Protein AF-A0A5C5SDH2-F1 (afdb_monomer_lite)

Organism: NCBI:txid1562651

Foldseek 3Di:
DDDDDDDDPPPDDPPPDDDCVVVDDPPPLQDFAFDPPVRLCVLCVVLVVVQADEAEDPVLQVVCVVVVHQKDADALHYIRHYNGHGPLRSQLNNQRSVCRVVVQADPVDPLSVLVSLLVSLVVCLVCCVVSVHGPNVPVVSVVSNVVSVVVNVVVVVVD

pLDDT: mean 86.77, std 20.5, range [35.59, 98.81]

Structure (mmCIF, N/CA/C/O backbone):
data_AF-A0A5C5SDH2-F1
#
_entry.id   AF-A0A5C5SDH2-F1
#
loop_
_atom_site.group_PDB
_atom_site.id
_atom_site.type_symbol
_atom_site.label_atom_id
_atom_site.label_alt_id
_atom_site.label_comp_id
_atom_site.label_asym_id
_atom_site.label_entity_id
_atom_site.label_seq_id
_atom_site.pdbx_PDB_ins_code
_atom_site.Cartn_x
_atom_site.Cartn_y
_atom_site.Cartn_z
_atom_site.occupancy
_atom_site.B_iso_or_equiv
_atom_site.auth_seq_id
_atom_site.auth_comp_id
_atom_site.auth_asym_id
_atom_site.auth_atom_id
_atom_site.pdbx_PDB_model_num
ATOM 1 N N . MET A 1 1 ? -11.609 -88.321 5.027 1.00 35.59 1 MET A N 1
ATOM 2 C CA . MET A 1 1 ? -10.248 -88.110 4.508 1.00 35.59 1 MET A CA 1
ATOM 3 C C . MET A 1 1 ? -10.329 -86.889 3.616 1.00 35.59 1 MET A C 1
ATOM 5 O O . MET A 1 1 ? -10.851 -87.025 2.520 1.00 35.59 1 MET A O 1
ATOM 9 N N . ASP A 1 2 ? -10.025 -85.661 4.013 1.00 39.56 2 ASP A N 1
ATOM 10 C CA . ASP A 1 2 ? -9.456 -85.018 5.218 1.00 39.56 2 ASP A CA 1
ATOM 11 C C . ASP A 1 2 ? -10.051 -83.593 5.209 1.00 39.56 2 ASP A C 1
ATOM 13 O O . ASP A 1 2 ? -10.238 -83.031 4.133 1.00 39.56 2 ASP A O 1
ATOM 17 N N . GLU A 1 3 ? -10.681 -83.092 6.272 1.00 39.50 3 GLU A N 1
ATOM 18 C CA . GLU A 1 3 ? -10.098 -82.343 7.407 1.00 39.50 3 GLU A CA 1
ATOM 19 C C . GLU A 1 3 ? -9.280 -81.078 7.043 1.00 39.50 3 GLU A C 1
ATOM 21 O O . GLU A 1 3 ? -8.165 -81.162 6.547 1.00 39.50 3 GLU A O 1
ATOM 26 N N . SER A 1 4 ? -9.903 -79.920 7.342 1.00 39.84 4 SER A N 1
ATOM 27 C CA . SER A 1 4 ? -9.372 -78.648 7.890 1.00 39.84 4 SER A CA 1
ATOM 28 C C . SER A 1 4 ? -8.055 -78.044 7.372 1.00 39.84 4 SER A C 1
ATOM 30 O O . SER A 1 4 ? -7.012 -78.672 7.472 1.00 39.84 4 SER A O 1
ATOM 32 N N . ASP A 1 5 ? -8.059 -76.742 7.048 1.00 41.50 5 ASP A N 1
ATOM 33 C CA . ASP A 1 5 ? -7.445 -75.725 7.930 1.00 41.50 5 ASP A CA 1
ATOM 34 C C . ASP A 1 5 ? -7.836 -74.302 7.482 1.00 41.50 5 ASP A C 1
ATOM 36 O O . ASP A 1 5 ? -7.763 -73.932 6.310 1.00 41.50 5 ASP A O 1
ATOM 40 N N . GLU A 1 6 ? -8.273 -73.517 8.454 1.00 46.72 6 GLU A N 1
ATOM 41 C CA . GLU A 1 6 ? -8.704 -72.130 8.378 1.00 46.72 6 GLU A CA 1
ATOM 42 C C . GLU A 1 6 ? -7.473 -71.258 8.660 1.00 46.72 6 GLU A C 1
ATOM 44 O O . GLU A 1 6 ? -6.895 -71.340 9.741 1.00 46.72 6 GLU A O 1
ATOM 49 N N . ARG A 1 7 ? -7.030 -70.420 7.714 1.00 38.16 7 ARG A N 1
ATOM 50 C CA . ARG A 1 7 ? -5.988 -69.413 7.992 1.00 38.16 7 ARG A CA 1
ATOM 51 C C . ARG A 1 7 ? -6.380 -68.048 7.455 1.00 38.16 7 ARG A C 1
ATOM 53 O O . ARG A 1 7 ? -6.153 -67.706 6.299 1.00 38.16 7 ARG A O 1
ATOM 60 N N . LEU A 1 8 ? -6.975 -67.293 8.372 1.00 40.78 8 LEU A N 1
ATOM 61 C CA . LEU A 1 8 ? -7.017 -65.838 8.415 1.00 40.78 8 LEU A CA 1
ATOM 62 C C . LEU A 1 8 ? -5.608 -65.273 8.173 1.00 40.78 8 LEU A C 1
ATOM 64 O O . LEU A 1 8 ? -4.733 -65.466 9.015 1.00 40.78 8 LEU A O 1
ATOM 68 N N . ASP A 1 9 ? -5.396 -64.544 7.074 1.00 40.06 9 ASP A N 1
ATOM 69 C CA . ASP A 1 9 ? -4.261 -63.622 6.976 1.00 40.06 9 ASP A CA 1
ATOM 70 C C . ASP A 1 9 ? -4.751 -62.197 7.223 1.00 40.06 9 ASP A C 1
ATOM 72 O O . ASP A 1 9 ? -5.285 -61.492 6.365 1.00 40.06 9 ASP A O 1
ATOM 76 N N . ASN A 1 10 ? -4.637 -61.848 8.496 1.00 42.12 10 ASN A N 1
ATOM 77 C CA . ASN A 1 10 ? -4.881 -60.553 9.081 1.00 42.12 10 ASN A CA 1
ATOM 78 C C . ASN A 1 10 ? -3.660 -59.666 8.796 1.00 42.12 10 ASN A C 1
ATOM 80 O O . ASN A 1 10 ? -2.799 -59.479 9.658 1.00 42.12 10 ASN A O 1
ATOM 84 N N . THR A 1 11 ? -3.558 -59.103 7.588 1.00 40.34 11 THR A N 1
ATOM 85 C CA . THR A 1 11 ? -2.572 -58.049 7.315 1.00 40.34 11 THR A CA 1
ATOM 86 C C . THR A 1 11 ? -3.087 -56.715 7.837 1.00 40.34 11 THR A C 1
ATOM 88 O O . THR A 1 11 ? -3.551 -55.864 7.081 1.00 40.34 11 THR A O 1
ATOM 91 N N . SER A 1 12 ? -3.028 -56.609 9.164 1.00 41.38 12 SER A N 1
ATOM 92 C CA . SER A 1 12 ? -2.726 -55.417 9.954 1.00 41.38 12 SER A CA 1
ATOM 93 C C . SER A 1 12 ? -2.966 -54.074 9.261 1.00 41.38 12 SER A C 1
ATOM 95 O O . SER A 1 12 ? -2.134 -53.548 8.516 1.00 41.38 12 SER A O 1
ATOM 97 N N . ASP A 1 13 ? -4.101 -53.486 9.635 1.00 38.03 13 ASP A N 1
ATOM 98 C CA . ASP A 1 13 ? -4.334 -52.051 9.689 1.00 38.03 13 ASP A CA 1
ATOM 99 C C . ASP A 1 13 ? -3.037 -51.296 10.001 1.00 38.03 13 ASP A C 1
ATOM 101 O O . ASP A 1 13 ? -2.486 -51.364 11.106 1.00 38.03 13 ASP A O 1
ATOM 105 N N . LYS A 1 14 ? -2.544 -50.535 9.020 1.00 38.88 14 LYS A N 1
ATOM 106 C CA . LYS A 1 14 ? -1.563 -49.483 9.278 1.00 38.88 14 LYS A CA 1
ATOM 107 C C . LYS A 1 14 ? -2.275 -48.394 10.068 1.00 38.88 14 LYS A C 1
ATOM 109 O O . LYS A 1 14 ? -2.819 -47.449 9.502 1.00 38.88 14 LYS A O 1
ATOM 114 N N . VAL A 1 15 ? -2.263 -48.556 11.386 1.00 39.03 15 VAL A N 1
ATOM 115 C CA . VAL A 1 15 ? -2.552 -47.510 12.359 1.00 39.03 15 VAL A CA 1
ATOM 116 C C . VAL A 1 15 ? -1.609 -46.349 12.046 1.00 39.03 15 VAL A C 1
ATOM 118 O O . VAL A 1 15 ? -0.408 -46.404 12.315 1.00 39.03 15 VAL A O 1
ATOM 121 N N . TYR A 1 16 ? -2.135 -45.309 11.400 1.00 42.53 16 TYR A N 1
ATOM 122 C CA . TYR A 1 16 ? -1.438 -44.037 11.291 1.00 42.53 16 TYR A CA 1
ATOM 123 C C . TYR A 1 16 ? -1.353 -43.465 12.702 1.00 42.53 16 TYR A C 1
ATOM 125 O O . TYR A 1 16 ? -2.336 -42.952 13.229 1.00 42.53 16 TYR A O 1
ATOM 133 N N . ASN A 1 17 ? -0.179 -43.639 13.310 1.00 48.06 17 ASN A N 1
ATOM 134 C CA . ASN A 1 17 ? 0.140 -43.185 14.654 1.00 48.06 17 ASN A CA 1
ATOM 135 C C . ASN A 1 17 ? -0.348 -41.754 14.909 1.00 48.06 17 ASN A C 1
ATOM 137 O O . ASN A 1 17 ? -0.094 -40.821 14.140 1.00 48.06 17 ASN A O 1
ATOM 141 N N . GLU A 1 18 ? -1.019 -41.629 16.046 1.00 45.69 18 GLU A N 1
ATOM 142 C CA . GLU A 1 18 ? -1.445 -40.418 16.723 1.00 45.69 18 GLU A CA 1
ATOM 143 C C . GLU A 1 18 ? -0.240 -39.526 17.062 1.00 45.69 18 GLU A C 1
ATOM 145 O O . GLU A 1 18 ? 0.222 -39.500 18.193 1.00 45.69 18 GLU A O 1
ATOM 150 N N . ASP A 1 19 ? 0.299 -38.779 16.095 1.00 48.72 19 ASP A N 1
ATOM 151 C CA . ASP A 1 19 ? 1.287 -37.736 16.414 1.00 48.72 19 ASP A CA 1
ATOM 152 C C . ASP A 1 19 ? 1.289 -36.548 15.436 1.00 48.72 19 ASP A C 1
ATOM 154 O O . ASP A 1 19 ? 2.301 -35.936 15.084 1.00 48.72 19 ASP A O 1
ATOM 158 N N . VAL A 1 20 ? 0.088 -36.129 15.031 1.00 51.25 20 VAL A N 1
ATOM 159 C CA . VAL A 1 20 ? -0.147 -34.884 14.271 1.00 51.25 20 VAL A CA 1
ATOM 160 C C . VAL A 1 20 ? 0.206 -33.602 15.047 1.00 51.25 20 VAL A C 1
ATOM 162 O O . VAL A 1 20 ? 0.090 -32.499 14.506 1.00 51.25 20 VAL A O 1
ATOM 165 N N . ASN A 1 21 ? 0.672 -33.699 16.297 1.00 48.16 21 ASN A N 1
ATOM 166 C CA . ASN A 1 21 ? 1.146 -32.547 17.066 1.00 48.16 21 ASN A CA 1
ATOM 167 C C . ASN A 1 21 ? 2.492 -31.997 16.555 1.00 48.16 21 ASN A C 1
ATOM 169 O O . ASN A 1 21 ? 2.685 -30.782 16.607 1.00 48.16 21 ASN A O 1
ATOM 173 N N . GLY A 1 22 ? 3.366 -32.830 15.974 1.00 40.22 22 GLY A N 1
ATOM 174 C CA . GLY A 1 22 ? 4.644 -32.396 15.378 1.00 40.22 22 GLY A CA 1
ATOM 175 C C . GLY A 1 22 ? 4.519 -31.715 14.005 1.00 40.22 22 GLY A C 1
ATOM 176 O O . GLY A 1 22 ? 5.423 -31.006 13.569 1.00 40.22 22 GLY A O 1
ATOM 177 N N . LEU A 1 23 ? 3.371 -31.873 13.334 1.00 52.50 23 LEU A N 1
ATOM 178 C CA . LEU A 1 23 ? 3.060 -31.262 12.030 1.00 52.50 2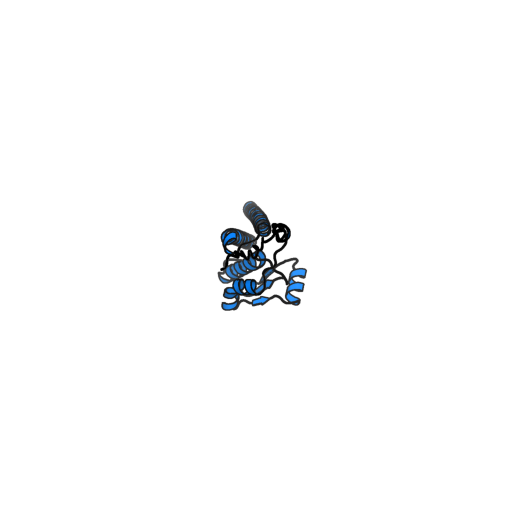3 LEU A CA 1
ATOM 179 C C . LEU A 1 23 ? 2.392 -29.883 12.156 1.00 52.50 23 LEU A C 1
ATOM 181 O O . LEU A 1 23 ? 2.138 -29.200 11.156 1.00 52.50 23 LEU A O 1
ATOM 185 N N . LYS A 1 24 ? 2.108 -29.433 13.384 1.00 50.62 24 LYS A N 1
ATOM 186 C CA . LYS A 1 24 ? 1.546 -28.106 13.633 1.00 50.62 24 LYS A CA 1
ATOM 187 C C . LYS A 1 24 ? 2.626 -27.054 13.403 1.00 50.62 24 LYS A C 1
ATOM 189 O O . LYS A 1 24 ? 3.406 -26.719 14.289 1.00 50.62 24 LYS A O 1
ATOM 194 N N . ARG A 1 25 ? 2.645 -26.470 12.201 1.00 56.62 25 ARG A N 1
ATOM 195 C CA . ARG A 1 25 ? 3.395 -25.232 11.945 1.00 56.62 25 ARG A CA 1
ATOM 196 C C . ARG A 1 25 ? 2.992 -24.195 12.990 1.00 56.62 25 ARG A C 1
ATOM 198 O O . ARG A 1 25 ? 1.821 -23.822 13.063 1.00 56.62 25 ARG A O 1
ATOM 205 N N . ASN A 1 26 ? 3.965 -23.699 13.750 1.00 47.38 26 ASN A N 1
ATOM 206 C CA . ASN A 1 26 ? 3.760 -22.579 14.657 1.00 47.38 26 ASN A CA 1
ATOM 207 C C . ASN A 1 26 ? 3.308 -21.355 13.835 1.00 47.38 26 ASN A C 1
ATOM 209 O O . ASN A 1 26 ? 4.107 -20.696 13.163 1.00 47.38 26 ASN A O 1
ATOM 213 N N . LYS A 1 27 ? 1.996 -21.091 13.823 1.00 57.53 27 LYS A N 1
ATOM 214 C CA . LYS A 1 27 ? 1.372 -19.947 13.151 1.00 57.53 27 LYS A CA 1
ATOM 215 C C . LYS A 1 27 ? 1.562 -18.718 14.031 1.00 57.53 27 LYS A C 1
ATOM 217 O O . LYS A 1 27 ? 0.572 -18.167 14.498 1.00 57.53 27 LYS A O 1
ATOM 222 N N . ASN A 1 28 ? 2.803 -18.280 14.260 1.00 65.50 28 ASN A N 1
ATOM 223 C CA . ASN A 1 28 ? 3.014 -16.981 14.894 1.00 65.50 28 ASN A CA 1
ATOM 224 C C . ASN A 1 28 ? 2.239 -15.935 14.060 1.00 65.50 28 ASN A C 1
ATOM 226 O O . ASN A 1 28 ? 2.555 -15.744 12.876 1.00 65.50 28 ASN A O 1
ATOM 230 N N . PRO A 1 29 ? 1.182 -15.318 14.620 1.00 60.06 29 PRO A N 1
ATOM 231 C CA . PRO A 1 29 ? 0.340 -14.397 13.874 1.00 60.06 29 PRO A CA 1
ATOM 232 C C . PRO A 1 29 ? 1.071 -13.090 13.562 1.00 60.06 29 PRO A C 1
ATOM 234 O O . PRO A 1 29 ? 0.627 -12.388 12.669 1.00 60.06 29 PRO A O 1
ATOM 237 N N . ASN A 1 30 ? 2.183 -12.808 14.253 1.00 62.16 30 ASN A N 1
ATOM 238 C CA . ASN A 1 30 ? 2.986 -11.591 14.127 1.00 62.16 30 ASN A CA 1
ATOM 239 C C . ASN A 1 30 ? 4.204 -11.751 13.206 1.00 62.16 30 ASN A C 1
ATOM 241 O O . ASN A 1 30 ? 4.948 -10.797 13.001 1.00 62.16 30 ASN A O 1
ATOM 245 N N . LYS A 1 31 ? 4.459 -12.951 12.671 1.00 72.62 31 LYS A N 1
ATOM 246 C CA . LYS A 1 31 ? 5.582 -13.163 11.751 1.00 72.62 31 LYS A CA 1
ATOM 247 C C . LYS A 1 31 ? 5.262 -12.508 10.403 1.00 72.62 31 LYS A C 1
ATOM 249 O O . LYS A 1 31 ? 4.263 -12.898 9.803 1.00 72.62 31 LYS A O 1
ATOM 254 N N . ARG A 1 32 ? 6.129 -11.605 9.914 1.00 77.62 32 ARG A N 1
ATOM 255 C CA . ARG A 1 32 ? 6.077 -11.045 8.543 1.00 77.62 32 ARG A CA 1
ATOM 256 C C . ARG A 1 32 ? 5.961 -12.195 7.534 1.00 77.62 32 ARG A C 1
ATOM 258 O O . ARG A 1 32 ? 6.707 -13.177 7.636 1.00 77.62 32 ARG A O 1
ATOM 265 N N . ARG A 1 33 ? 5.009 -12.114 6.597 1.00 87.38 33 ARG A N 1
ATOM 266 C CA . ARG A 1 33 ? 4.721 -13.186 5.626 1.00 87.38 33 ARG A CA 1
ATOM 267 C C . ARG A 1 33 ? 4.944 -12.698 4.199 1.00 87.38 33 ARG A C 1
ATOM 269 O O . ARG A 1 33 ? 3.989 -12.254 3.569 1.00 87.38 33 ARG A O 1
ATOM 276 N N . PRO A 1 34 ? 6.179 -12.805 3.682 1.00 94.38 34 PRO A N 1
ATOM 277 C CA . PRO A 1 34 ? 6.464 -12.422 2.311 1.00 94.38 34 PRO A CA 1
ATOM 278 C C . PRO A 1 34 ? 5.545 -13.128 1.320 1.00 94.38 34 PRO A C 1
ATOM 280 O O . PRO A 1 34 ? 5.288 -14.334 1.438 1.00 94.38 34 PRO A O 1
ATOM 283 N N . VAL A 1 35 ? 5.076 -12.378 0.333 1.00 95.50 35 VAL A N 1
ATOM 284 C CA . VAL A 1 35 ? 4.264 -12.904 -0.756 1.00 95.50 35 VAL A CA 1
ATOM 285 C C . VAL A 1 35 ? 5.169 -13.674 -1.728 1.00 95.50 35 VAL A C 1
ATOM 287 O O . VAL A 1 35 ? 6.171 -13.136 -2.193 1.00 95.50 35 VAL A O 1
ATOM 290 N N . PRO A 1 36 ? 4.852 -14.939 -2.069 1.00 95.81 36 PRO A N 1
ATOM 291 C CA . PRO A 1 36 ? 5.592 -15.666 -3.098 1.00 95.81 36 PRO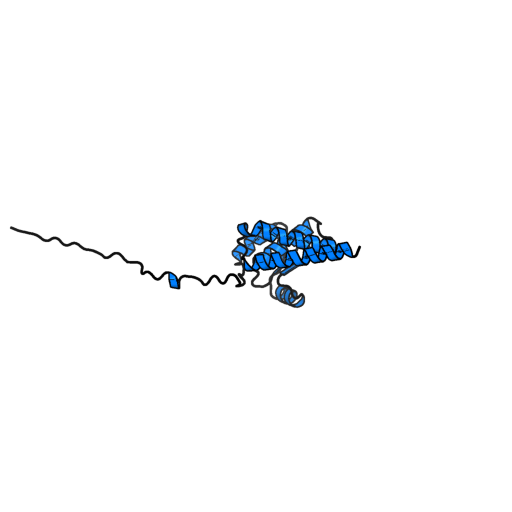 A CA 1
ATOM 292 C C . PRO A 1 36 ? 5.492 -14.969 -4.459 1.00 95.81 36 PRO A C 1
ATOM 294 O O . PRO A 1 36 ? 4.415 -14.496 -4.825 1.00 95.81 36 PRO A O 1
ATOM 297 N N . ILE A 1 37 ? 6.565 -15.000 -5.257 1.00 95.56 37 ILE A N 1
ATOM 298 C CA . ILE A 1 37 ? 6.648 -14.273 -6.538 1.00 95.56 37 ILE A CA 1
ATOM 299 C C . ILE A 1 37 ? 5.487 -14.574 -7.501 1.00 95.56 37 ILE A C 1
ATOM 301 O O . ILE A 1 37 ? 4.967 -13.675 -8.151 1.00 95.56 37 ILE A O 1
ATOM 305 N N . VAL A 1 38 ? 4.996 -15.819 -7.540 1.00 97.56 38 VAL A N 1
ATOM 306 C CA . VAL A 1 38 ? 3.835 -16.208 -8.366 1.00 97.56 38 VAL A CA 1
ATOM 307 C C . VAL A 1 38 ? 2.574 -15.446 -7.954 1.00 97.56 38 VAL A C 1
ATOM 309 O O . VAL A 1 38 ? 1.806 -14.994 -8.803 1.00 97.56 38 VAL A O 1
ATOM 312 N N . ARG A 1 39 ? 2.360 -15.282 -6.645 1.00 97.69 39 ARG A N 1
ATOM 313 C CA . ARG A 1 39 ? 1.222 -14.538 -6.109 1.00 97.69 39 ARG A CA 1
ATOM 314 C C . ARG A 1 39 ? 1.403 -13.041 -6.333 1.00 97.69 39 ARG A C 1
ATOM 316 O O . ARG A 1 39 ? 0.466 -12.403 -6.795 1.00 97.69 39 ARG A O 1
ATOM 323 N N . GLN A 1 40 ? 2.599 -12.505 -6.098 1.00 98.31 40 GLN A N 1
ATOM 324 C CA . GLN A 1 40 ? 2.915 -11.104 -6.389 1.00 98.31 40 GLN A CA 1
ATOM 325 C C . GLN A 1 40 ? 2.662 -10.771 -7.867 1.00 98.31 40 GLN A C 1
ATOM 327 O O . GLN A 1 40 ? 2.040 -9.757 -8.174 1.00 98.31 40 GLN A O 1
ATOM 332 N N . ASN A 1 41 ? 3.065 -11.650 -8.789 1.00 97.81 41 ASN A N 1
ATOM 333 C CA . ASN A 1 41 ? 2.834 -11.467 -10.221 1.00 97.81 41 ASN A CA 1
ATOM 334 C C . ASN A 1 41 ? 1.351 -11.447 -10.594 1.00 97.81 41 ASN A C 1
ATOM 336 O O . ASN A 1 41 ? 0.970 -10.702 -11.490 1.00 97.81 41 ASN A O 1
ATOM 340 N N . ARG A 1 42 ? 0.511 -12.227 -9.903 1.00 98.31 42 ARG A N 1
ATOM 341 C CA . ARG A 1 42 ? -0.946 -12.168 -10.082 1.00 98.31 42 ARG A CA 1
ATOM 342 C C . ARG A 1 42 ? -1.533 -10.862 -9.556 1.00 98.31 42 ARG A C 1
ATOM 344 O O . ARG A 1 42 ? -2.328 -10.256 -10.263 1.00 98.31 42 ARG A O 1
ATOM 351 N N . LEU A 1 43 ? -1.125 -10.432 -8.359 1.00 98.44 43 LEU A N 1
ATOM 352 C CA . LEU A 1 43 ? -1.595 -9.184 -7.740 1.00 98.44 43 LEU A CA 1
ATOM 353 C C . LEU A 1 43 ? -1.271 -7.965 -8.611 1.00 98.44 43 LEU A C 1
ATOM 355 O O . LEU A 1 43 ? -2.107 -7.100 -8.821 1.00 98.44 43 LEU A O 1
ATOM 359 N N . THR A 1 44 ? -0.068 -7.937 -9.179 1.00 98.50 44 THR A N 1
ATOM 360 C CA . THR A 1 44 ? 0.438 -6.809 -9.980 1.00 98.50 44 THR A CA 1
ATOM 361 C C . THR A 1 44 ? 0.114 -6.923 -11.473 1.00 98.50 44 THR A C 1
ATOM 363 O O . THR A 1 44 ? 0.565 -6.096 -12.263 1.00 98.50 44 THR A O 1
ATOM 366 N N . ARG A 1 45 ? -0.660 -7.934 -11.894 1.00 98.44 45 ARG A N 1
ATOM 367 C CA . ARG A 1 45 ? -0.935 -8.207 -13.312 1.00 98.44 45 ARG A CA 1
ATOM 368 C C . ARG A 1 45 ? -1.634 -7.038 -14.001 1.00 98.44 45 ARG A C 1
ATOM 370 O O . ARG A 1 45 ? -1.118 -6.550 -14.995 1.00 98.44 45 ARG A O 1
ATOM 377 N N . LEU A 1 46 ? -2.763 -6.578 -13.459 1.00 97.56 46 LEU A N 1
ATOM 378 C CA . LEU A 1 46 ? -3.549 -5.493 -14.063 1.00 97.56 46 LEU A CA 1
ATOM 379 C C . LEU A 1 46 ? -2.747 -4.188 -14.132 1.00 97.56 46 LEU A C 1
ATOM 381 O O . LEU A 1 46 ? -2.777 -3.492 -15.141 1.00 97.56 46 LEU A O 1
ATOM 385 N N . PHE A 1 47 ? -1.968 -3.901 -13.086 1.00 98.50 47 PHE A N 1
ATOM 386 C CA . PHE A 1 47 ? -1.061 -2.756 -13.051 1.00 98.50 47 PHE A CA 1
ATOM 387 C C . PHE A 1 47 ? -0.014 -2.807 -14.170 1.00 98.50 47 PHE A C 1
ATOM 389 O O . PHE A 1 47 ? 0.226 -1.806 -14.835 1.00 98.50 47 PHE A O 1
ATOM 396 N N . ARG A 1 48 ? 0.563 -3.982 -14.438 1.00 98.44 48 ARG A N 1
ATOM 397 C CA . ARG A 1 48 ? 1.509 -4.162 -15.549 1.00 98.44 48 ARG A CA 1
ATOM 398 C C . ARG A 1 48 ? 0.831 -4.133 -16.916 1.00 98.44 48 ARG A C 1
ATOM 400 O O . ARG A 1 48 ? 1.381 -3.559 -17.847 1.00 98.44 48 ARG A O 1
ATOM 407 N N . GLU A 1 49 ? -0.361 -4.716 -17.039 1.00 97.56 49 GLU A N 1
ATOM 408 C CA . GLU A 1 49 ? -1.152 -4.708 -18.280 1.00 97.56 49 GLU A CA 1
ATOM 409 C C . GLU A 1 49 ? -1.526 -3.279 -18.712 1.00 97.56 49 GLU A C 1
ATOM 411 O O . GLU A 1 49 ? -1.569 -3.008 -19.909 1.00 97.56 49 GLU A O 1
ATOM 416 N N . ARG A 1 50 ? -1.708 -2.347 -17.763 1.00 96.06 50 ARG A N 1
ATOM 417 C CA . ARG A 1 50 ? -1.914 -0.915 -18.054 1.00 96.06 50 ARG A CA 1
ATOM 418 C C . ARG A 1 50 ? -0.627 -0.105 -18.278 1.00 96.06 50 ARG A C 1
ATOM 420 O O . ARG A 1 50 ? -0.708 1.110 -18.403 1.00 96.06 50 ARG A O 1
ATOM 427 N N . GLY A 1 51 ? 0.542 -0.749 -18.324 1.00 97.38 51 GLY A N 1
ATOM 428 C CA . GLY A 1 51 ? 1.841 -0.099 -18.556 1.00 97.38 51 GLY A CA 1
ATOM 429 C C . GLY A 1 51 ? 2.670 0.190 -17.299 1.00 97.38 51 GLY A C 1
ATOM 430 O O . GLY A 1 51 ? 3.797 0.664 -17.419 1.00 97.38 51 GLY A O 1
ATOM 431 N N . GLY A 1 52 ? 2.164 -0.137 -16.108 1.00 98.38 52 GLY A N 1
ATOM 432 C CA . GLY A 1 52 ? 2.871 0.071 -14.847 1.00 98.38 52 GLY A CA 1
ATOM 433 C C . GLY A 1 52 ? 4.088 -0.846 -14.662 1.00 98.38 52 GLY A C 1
ATOM 434 O O . GLY A 1 52 ? 4.103 -2.014 -15.063 1.00 98.38 52 GLY A O 1
ATOM 435 N N . LYS A 1 53 ? 5.123 -0.337 -13.994 1.00 98.62 53 LYS A N 1
ATOM 436 C CA . LYS A 1 53 ? 6.380 -1.029 -13.702 1.00 98.62 53 LYS A CA 1
ATOM 437 C C . LYS A 1 53 ? 6.506 -1.326 -12.212 1.00 98.62 53 LYS A C 1
ATOM 439 O O . LYS A 1 53 ? 6.398 -0.449 -11.364 1.00 98.62 53 LYS A O 1
ATOM 444 N N . VAL A 1 54 ? 6.803 -2.583 -11.896 1.00 98.62 54 VAL A N 1
ATOM 445 C CA . VAL A 1 54 ? 7.205 -2.993 -10.545 1.00 98.62 54 VAL A CA 1
ATOM 446 C C . VAL A 1 54 ? 8.729 -2.949 -10.484 1.00 98.62 54 VAL A C 1
ATOM 448 O O . VAL A 1 54 ? 9.383 -3.776 -11.119 1.00 98.62 54 VAL A O 1
ATOM 451 N N . TRP A 1 55 ? 9.288 -1.976 -9.769 1.00 98.69 55 TRP A N 1
ATOM 452 C CA . TRP A 1 55 ? 10.728 -1.827 -9.568 1.00 98.69 55 TRP A CA 1
ATOM 453 C C . TRP A 1 55 ? 11.154 -2.578 -8.297 1.00 98.69 55 TRP A C 1
ATOM 455 O O . TRP A 1 55 ? 10.687 -2.278 -7.200 1.00 98.69 55 TRP A O 1
ATOM 465 N N . GLN A 1 56 ? 11.967 -3.626 -8.461 1.00 97.94 56 GLN A N 1
ATOM 466 C CA . GLN A 1 56 ? 12.301 -4.575 -7.389 1.00 97.94 56 GLN A CA 1
ATOM 467 C C . GLN A 1 56 ? 13.679 -5.230 -7.623 1.00 97.94 56 GLN A C 1
ATOM 469 O O . GLN A 1 56 ? 13.812 -6.455 -7.643 1.00 97.94 56 GLN A O 1
ATOM 474 N N . ASP A 1 57 ? 14.696 -4.407 -7.861 1.00 98.12 57 ASP A N 1
ATOM 475 C CA . ASP A 1 57 ? 16.107 -4.800 -7.962 1.00 98.12 57 ASP A CA 1
ATOM 476 C C . ASP A 1 57 ? 16.936 -4.191 -6.810 1.00 98.12 57 ASP A C 1
ATOM 478 O O . ASP A 1 57 ? 16.386 -3.606 -5.880 1.00 98.12 57 ASP A O 1
ATOM 482 N N . GLU A 1 58 ? 18.263 -4.356 -6.831 1.00 98.19 58 GLU A N 1
ATOM 483 C CA . GLU A 1 58 ? 19.137 -3.834 -5.766 1.00 98.19 58 GLU A CA 1
ATOM 484 C C . GLU A 1 58 ? 19.088 -2.301 -5.645 1.00 98.19 58 GLU A C 1
ATOM 486 O O . GLU A 1 58 ? 19.215 -1.771 -4.541 1.00 98.19 58 GLU A O 1
ATOM 491 N N . GLU A 1 59 ? 18.859 -1.585 -6.750 1.00 98.25 59 GLU A N 1
ATOM 492 C CA . GLU A 1 59 ? 18.726 -0.126 -6.732 1.00 98.25 59 GLU A CA 1
ATOM 493 C C . GLU A 1 59 ? 17.405 0.295 -6.081 1.00 98.25 59 GLU A C 1
ATOM 495 O O . GLU A 1 59 ? 17.392 1.224 -5.274 1.00 98.25 59 GLU A O 1
ATOM 500 N N . ALA A 1 60 ? 16.313 -0.432 -6.348 1.00 98.12 60 ALA A N 1
ATOM 501 C CA . ALA A 1 60 ? 15.038 -0.233 -5.660 1.00 98.12 60 ALA A CA 1
ATOM 502 C C . ALA A 1 60 ? 15.171 -0.408 -4.141 1.00 98.12 60 ALA A C 1
ATOM 504 O O . ALA A 1 60 ? 14.609 0.375 -3.379 1.00 98.12 60 ALA A O 1
ATOM 505 N N . PHE A 1 61 ? 15.921 -1.415 -3.683 1.00 98.00 61 PHE A N 1
ATOM 506 C CA . PHE A 1 61 ? 16.104 -1.654 -2.247 1.00 98.00 61 PHE A CA 1
ATOM 507 C C . PHE A 1 61 ? 16.913 -0.532 -1.595 1.00 98.00 61 PHE A C 1
ATOM 509 O O . PHE A 1 61 ? 16.494 -0.003 -0.571 1.00 98.00 61 PHE A O 1
ATOM 516 N N . ALA A 1 62 ? 18.015 -0.112 -2.224 1.00 98.00 62 ALA A N 1
ATOM 517 C CA . ALA A 1 62 ? 18.807 1.019 -1.746 1.00 98.00 62 ALA A CA 1
ATOM 518 C C . ALA A 1 62 ? 17.994 2.325 -1.725 1.00 98.00 62 ALA A C 1
ATOM 520 O O . ALA A 1 62 ? 18.131 3.132 -0.805 1.00 98.00 62 ALA A O 1
ATOM 521 N N . TYR A 1 63 ? 17.125 2.523 -2.719 1.00 98.12 63 TYR A N 1
ATOM 522 C CA . TYR A 1 63 ? 16.202 3.650 -2.756 1.00 98.12 63 TYR A CA 1
ATOM 523 C C . TYR A 1 63 ? 15.219 3.613 -1.579 1.00 98.12 63 TYR A C 1
ATOM 525 O O . TYR A 1 63 ? 15.086 4.607 -0.870 1.00 98.12 63 TYR A O 1
ATOM 533 N N . LEU A 1 64 ? 14.578 2.471 -1.327 1.00 97.44 64 LEU A N 1
ATOM 534 C CA . LEU A 1 64 ? 13.652 2.295 -0.205 1.00 97.44 64 LEU A CA 1
ATOM 535 C C . LEU A 1 64 ? 14.339 2.492 1.155 1.00 97.44 64 LEU A C 1
ATOM 537 O O . LEU A 1 64 ? 13.789 3.177 2.017 1.00 97.44 64 LEU A O 1
ATOM 541 N N . ASP A 1 65 ? 15.563 1.984 1.320 1.00 96.56 65 A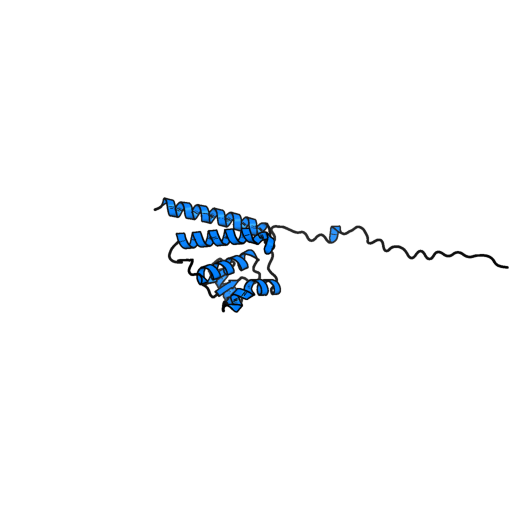SP A N 1
ATOM 542 C CA . ASP A 1 65 ? 16.368 2.186 2.530 1.00 96.56 65 ASP A CA 1
ATOM 543 C C . ASP A 1 65 ? 16.692 3.674 2.751 1.00 96.56 65 ASP A C 1
ATOM 545 O O . ASP A 1 65 ? 16.586 4.170 3.874 1.00 96.56 65 ASP A O 1
ATOM 549 N N . LEU A 1 66 ? 17.027 4.412 1.684 1.00 97.50 66 LEU A N 1
ATOM 550 C CA . LEU A 1 66 ? 17.260 5.859 1.740 1.00 97.50 66 LEU A CA 1
ATOM 551 C C . LEU A 1 66 ? 15.993 6.637 2.128 1.00 97.50 66 LEU A C 1
ATOM 553 O O . LEU A 1 66 ? 16.086 7.626 2.853 1.00 97.50 66 LEU A O 1
ATOM 557 N N . GLN A 1 67 ? 14.824 6.206 1.648 1.00 96.25 67 GLN A N 1
ATOM 558 C CA . GLN A 1 67 ? 13.536 6.817 1.995 1.00 96.25 67 GLN A CA 1
ATOM 559 C C . GLN A 1 67 ? 13.009 6.374 3.371 1.00 96.25 67 GLN A C 1
ATOM 561 O O . GLN A 1 67 ? 12.083 6.989 3.897 1.00 96.25 67 GLN A O 1
ATOM 566 N N . GLY A 1 68 ? 13.578 5.319 3.965 1.00 95.38 68 GLY A N 1
ATOM 567 C CA . GLY A 1 68 ? 13.085 4.733 5.210 1.00 95.38 68 GLY A CA 1
ATOM 568 C C . GLY A 1 68 ? 11.713 4.063 5.069 1.00 95.38 68 GLY A C 1
ATOM 569 O O . GLY A 1 68 ? 10.930 4.093 6.018 1.00 95.38 68 GLY A O 1
ATOM 570 N N . ALA A 1 69 ? 11.414 3.484 3.901 1.00 93.88 69 ALA A N 1
ATOM 571 C CA . ALA A 1 69 ? 10.117 2.890 3.569 1.00 93.88 69 ALA A CA 1
ATOM 572 C C . ALA A 1 69 ? 10.234 1.405 3.174 1.00 93.88 69 ALA A C 1
ATOM 574 O O . ALA A 1 69 ? 11.256 0.961 2.656 1.00 93.88 69 ALA A O 1
ATOM 575 N N . ASP A 1 70 ? 9.172 0.622 3.391 1.00 93.94 70 ASP A N 1
ATOM 576 C CA . ASP A 1 70 ? 9.104 -0.791 2.971 1.00 93.94 70 ASP A CA 1
ATOM 577 C C . ASP A 1 70 ? 8.582 -0.962 1.524 1.00 93.94 70 ASP A C 1
ATOM 579 O O . ASP A 1 70 ? 8.872 -1.967 0.864 1.00 93.94 70 ASP A O 1
ATOM 583 N N . ALA A 1 71 ? 7.828 0.017 1.024 1.00 97.56 71 ALA A N 1
ATOM 584 C CA . ALA A 1 71 ? 7.331 0.128 -0.344 1.00 97.56 71 ALA A CA 1
ATOM 585 C C . ALA A 1 71 ? 6.985 1.601 -0.638 1.00 97.56 71 ALA A C 1
ATOM 587 O O . ALA A 1 71 ? 6.816 2.376 0.305 1.00 97.56 71 ALA A O 1
ATOM 588 N N . ILE A 1 72 ? 6.980 1.993 -1.920 1.00 98.00 72 ILE A N 1
ATOM 589 C CA . ILE A 1 72 ? 6.622 3.352 -2.368 1.00 98.00 72 ILE A CA 1
ATOM 590 C C . ILE A 1 72 ? 5.934 3.307 -3.737 1.00 98.00 72 ILE A C 1
ATOM 592 O O . ILE A 1 72 ? 6.427 2.667 -4.668 1.00 98.00 72 ILE A O 1
ATOM 596 N N . CYS A 1 73 ? 4.867 4.081 -3.902 1.00 98.00 73 CYS A N 1
ATOM 597 C CA . CYS A 1 73 ? 4.266 4.422 -5.184 1.00 98.00 73 CYS A CA 1
ATOM 598 C C . CYS A 1 73 ? 4.863 5.728 -5.731 1.00 98.00 73 CYS A C 1
ATOM 600 O O . CYS A 1 73 ? 4.848 6.766 -5.073 1.00 98.00 73 CYS A O 1
ATOM 602 N N . LEU A 1 74 ? 5.374 5.693 -6.962 1.00 96.75 74 LEU A N 1
ATOM 603 C CA . LEU A 1 74 ? 5.923 6.849 -7.670 1.00 96.75 74 LEU A CA 1
ATOM 604 C C . LEU A 1 74 ? 4.986 7.223 -8.825 1.00 96.75 74 LEU A C 1
ATOM 606 O O . LEU A 1 74 ? 5.169 6.806 -9.972 1.00 96.75 74 LEU A O 1
ATOM 610 N N . GLY A 1 75 ? 3.957 8.009 -8.501 1.00 95.94 75 GLY A N 1
ATOM 611 C CA . GLY A 1 75 ? 2.916 8.408 -9.447 1.00 95.94 75 GLY A CA 1
ATOM 612 C C . GLY A 1 75 ? 2.033 7.235 -9.875 1.00 95.94 75 GLY A C 1
ATOM 613 O O . GLY A 1 75 ? 1.807 6.304 -9.115 1.00 95.94 75 GLY A O 1
ATOM 614 N N . GLN A 1 76 ? 1.509 7.272 -11.098 1.00 96.94 76 GLN A N 1
ATOM 615 C CA . GLN A 1 76 ? 0.593 6.234 -11.597 1.00 96.94 76 GLN A CA 1
ATOM 616 C C . GLN A 1 76 ? 1.305 4.992 -12.170 1.00 96.94 76 GLN A C 1
ATOM 618 O O . GLN A 1 76 ? 0.673 3.947 -12.337 1.00 96.94 76 GLN A O 1
ATOM 623 N N . ASP A 1 77 ? 2.599 5.109 -12.494 1.00 97.62 77 ASP A N 1
ATOM 624 C CA . ASP A 1 77 ? 3.294 4.181 -13.396 1.00 97.62 77 ASP A CA 1
ATOM 625 C C . ASP A 1 77 ? 4.319 3.283 -12.702 1.00 97.62 77 ASP A C 1
ATOM 627 O O . ASP A 1 77 ? 4.734 2.283 -13.284 1.00 97.62 77 ASP A O 1
ATOM 631 N N . ILE A 1 78 ? 4.767 3.598 -11.485 1.00 98.62 78 ILE A N 1
ATOM 632 C CA . ILE A 1 78 ? 5.844 2.849 -10.828 1.00 98.62 78 ILE A CA 1
ATOM 633 C C . ILE A 1 78 ? 5.463 2.537 -9.383 1.00 98.62 78 ILE A C 1
ATOM 635 O O . ILE A 1 78 ? 5.131 3.435 -8.620 1.00 98.62 78 ILE A O 1
ATOM 639 N N . ILE A 1 79 ? 5.590 1.267 -8.996 1.00 98.75 79 ILE A N 1
ATOM 640 C CA . ILE A 1 79 ? 5.636 0.864 -7.586 1.00 98.75 79 ILE A CA 1
ATOM 641 C C . ILE A 1 79 ? 7.006 0.263 -7.283 1.00 98.75 79 ILE A C 1
ATOM 643 O O . ILE A 1 79 ? 7.548 -0.506 -8.085 1.00 98.75 79 ILE A O 1
ATOM 647 N N . VAL A 1 80 ? 7.561 0.607 -6.129 1.00 98.69 80 VAL A N 1
ATOM 648 C CA . VAL A 1 80 ? 8.864 0.156 -5.642 1.00 98.69 80 VAL A CA 1
ATOM 649 C C . VAL A 1 80 ? 8.628 -0.786 -4.473 1.00 98.69 80 VAL A C 1
ATOM 651 O O . VAL A 1 80 ? 7.937 -0.429 -3.523 1.00 98.69 80 VAL A O 1
ATOM 654 N N . LEU A 1 81 ? 9.170 -2.002 -4.542 1.00 98.44 81 LEU A N 1
ATOM 655 C CA . LEU A 1 81 ? 8.955 -3.031 -3.522 1.00 98.44 81 LEU A CA 1
ATOM 656 C C . LEU A 1 81 ? 10.287 -3.532 -2.962 1.00 98.44 81 LEU A C 1
ATOM 658 O O . LEU A 1 81 ? 11.249 -3.716 -3.705 1.00 98.44 81 LEU A O 1
ATOM 662 N N . GLN A 1 82 ? 10.322 -3.848 -1.666 1.00 95.75 82 GLN A N 1
ATOM 663 C CA . GLN A 1 82 ? 11.431 -4.584 -1.051 1.00 95.75 82 GLN A CA 1
ATOM 664 C C . GLN A 1 82 ? 11.558 -6.012 -1.615 1.00 95.75 82 GLN A C 1
ATOM 666 O O . GLN A 1 82 ? 10.649 -6.537 -2.261 1.00 95.75 82 GLN A O 1
ATOM 671 N N . ARG A 1 83 ? 12.670 -6.707 -1.327 1.00 95.06 83 ARG A N 1
ATOM 672 C CA . ARG A 1 83 ? 12.934 -8.079 -1.831 1.00 95.06 83 ARG A CA 1
ATOM 673 C C . ARG A 1 83 ? 11.866 -9.101 -1.426 1.00 95.06 83 ARG A C 1
ATOM 675 O O . ARG A 1 83 ? 11.664 -10.111 -2.098 1.00 95.06 83 ARG A O 1
ATOM 682 N N . LYS A 1 84 ? 11.235 -8.890 -0.272 1.00 95.12 84 LYS A N 1
ATOM 683 C CA . LYS A 1 84 ? 10.286 -9.823 0.351 1.00 95.12 84 LYS A CA 1
ATOM 684 C C . LYS A 1 84 ? 9.052 -9.065 0.851 1.00 95.12 84 LYS A C 1
ATOM 686 O O . LYS A 1 84 ? 8.829 -9.042 2.065 1.00 95.12 84 LYS A O 1
ATOM 691 N N . PRO A 1 85 ? 8.274 -8.464 -0.063 1.00 96.75 85 PRO A N 1
ATOM 692 C CA . PRO A 1 85 ? 7.166 -7.613 0.320 1.00 96.75 85 PRO A CA 1
ATOM 693 C C . PRO A 1 85 ? 6.033 -8.455 0.914 1.00 96.75 85 PRO A C 1
ATOM 695 O O . PRO A 1 85 ? 5.844 -9.624 0.545 1.00 96.75 85 PRO A O 1
ATOM 698 N N . ILE A 1 86 ? 5.288 -7.879 1.850 1.00 97.06 86 ILE A N 1
ATOM 699 C CA . ILE A 1 86 ? 4.043 -8.463 2.365 1.00 97.06 86 ILE A CA 1
ATOM 700 C C . ILE A 1 86 ? 2.848 -8.035 1.517 1.00 97.06 86 ILE A C 1
ATOM 702 O O . ILE A 1 86 ? 2.972 -7.278 0.556 1.00 97.06 86 ILE A O 1
ATOM 706 N N . ILE A 1 87 ? 1.682 -8.605 1.813 1.00 97.81 87 ILE A N 1
ATOM 707 C CA . ILE A 1 87 ? 0.518 -8.411 0.957 1.00 97.81 87 ILE A CA 1
ATOM 708 C C . ILE A 1 87 ? -0.073 -7.013 1.097 1.00 97.81 87 ILE A C 1
ATOM 710 O O . ILE A 1 87 ? -0.470 -6.455 0.078 1.00 97.81 87 ILE A O 1
ATOM 714 N N . SER A 1 88 ? -0.089 -6.442 2.307 1.00 97.88 88 SER A N 1
ATOM 715 C CA . SER A 1 88 ? -0.563 -5.072 2.503 1.00 97.88 88 SER A CA 1
ATOM 716 C C . SER A 1 88 ? 0.300 -4.064 1.747 1.00 97.88 88 SER A C 1
ATOM 718 O O . SER A 1 88 ? -0.263 -3.263 1.022 1.00 97.88 88 SER A O 1
ATOM 720 N N . GLU A 1 89 ? 1.634 -4.182 1.809 1.00 98.25 89 GLU A N 1
ATOM 721 C CA . GLU A 1 89 ? 2.574 -3.326 1.059 1.00 98.25 89 GLU A CA 1
ATOM 722 C C . GLU A 1 89 ? 2.265 -3.338 -0.448 1.00 98.25 89 GLU A C 1
ATOM 724 O O . GLU A 1 89 ? 2.136 -2.295 -1.069 1.00 98.25 89 GLU A O 1
ATOM 729 N N . ILE A 1 90 ? 2.066 -4.517 -1.052 1.00 98.62 90 ILE A N 1
ATOM 730 C CA . ILE A 1 90 ? 1.747 -4.600 -2.488 1.00 98.62 90 ILE A CA 1
ATOM 731 C C . ILE A 1 90 ? 0.391 -3.953 -2.799 1.00 98.62 90 ILE A C 1
ATOM 733 O O . ILE A 1 90 ? 0.263 -3.250 -3.798 1.00 98.62 90 ILE A O 1
ATOM 737 N N . LEU A 1 91 ? -0.640 -4.248 -2.003 1.00 98.75 91 LEU A N 1
ATOM 738 C CA . LEU A 1 91 ? -1.998 -3.761 -2.255 1.00 98.75 91 LEU A CA 1
ATOM 739 C C . LEU A 1 91 ? -2.122 -2.248 -2.033 1.00 98.75 91 LEU A C 1
ATOM 741 O O . LEU A 1 91 ? -2.866 -1.604 -2.768 1.00 98.75 91 LEU A O 1
ATOM 745 N N . GLU A 1 92 ? -1.392 -1.707 -1.059 1.00 98.62 92 GLU A N 1
ATOM 746 C CA . GLU A 1 92 ? -1.306 -0.279 -0.750 1.00 98.62 92 GLU A CA 1
ATOM 747 C C . GLU A 1 92 ? -0.756 0.497 -1.949 1.00 98.62 92 GLU A C 1
ATOM 749 O O . GLU A 1 92 ? -1.462 1.341 -2.503 1.00 98.62 92 GLU A O 1
ATOM 754 N N . GLU A 1 93 ? 0.422 0.119 -2.459 1.00 98.62 93 GLU A N 1
ATOM 755 C CA . GLU A 1 93 ? 1.015 0.833 -3.598 1.00 98.62 93 GLU A CA 1
ATOM 756 C C . GLU A 1 93 ? 0.202 0.692 -4.887 1.00 98.62 93 GLU A C 1
ATOM 758 O O . GLU A 1 93 ? 0.130 1.620 -5.691 1.00 98.62 93 GLU A O 1
ATOM 763 N N . LEU A 1 94 ? -0.447 -0.457 -5.100 1.00 98.75 94 LEU A N 1
ATOM 764 C CA . LEU A 1 94 ? -1.344 -0.637 -6.244 1.00 98.75 94 LEU A CA 1
ATOM 765 C C . LEU A 1 94 ? -2.557 0.296 -6.170 1.00 98.75 94 LEU A C 1
ATOM 767 O O . LEU A 1 94 ? -2.982 0.823 -7.201 1.00 98.75 94 LEU A O 1
ATOM 771 N N . TYR A 1 95 ? -3.108 0.500 -4.972 1.00 98.62 95 TYR A N 1
ATOM 772 C CA . TYR A 1 95 ? -4.231 1.405 -4.765 1.00 98.62 95 TYR A CA 1
ATOM 773 C C . TYR A 1 95 ? -3.802 2.866 -4.943 1.00 98.62 95 TYR A C 1
ATOM 775 O O . TYR A 1 95 ? -4.478 3.607 -5.655 1.00 98.62 95 TYR A O 1
ATOM 783 N N . HIS A 1 96 ? -2.641 3.261 -4.414 1.00 98.38 96 HIS A N 1
ATOM 784 C CA . HIS A 1 96 ? -2.076 4.594 -4.647 1.00 98.38 96 HIS A CA 1
ATOM 785 C C . HIS A 1 96 ? -1.816 4.872 -6.128 1.00 98.38 96 HIS A C 1
ATOM 787 O O . HIS A 1 96 ? -2.214 5.920 -6.642 1.00 98.38 96 HIS A O 1
ATOM 793 N N . ALA A 1 97 ? -1.244 3.911 -6.857 1.00 98.38 97 ALA A N 1
ATOM 794 C CA . ALA A 1 97 ? -1.037 4.049 -8.295 1.00 98.38 97 ALA A CA 1
ATOM 795 C C . ALA A 1 97 ? -2.366 4.240 -9.042 1.00 98.38 97 ALA A C 1
ATOM 797 O O . ALA A 1 97 ? -2.438 4.967 -10.030 1.00 98.38 97 ALA A O 1
ATOM 798 N N . ASP A 1 98 ? -3.433 3.577 -8.591 1.00 97.94 98 ASP A N 1
ATOM 799 C CA . ASP A 1 98 ? -4.772 3.741 -9.151 1.00 97.94 98 ASP A CA 1
ATOM 800 C C . ASP A 1 98 ? -5.416 5.095 -8.819 1.00 97.94 98 ASP A C 1
ATOM 802 O O . ASP A 1 98 ? -6.034 5.711 -9.684 1.00 97.94 98 ASP A O 1
ATOM 806 N N . GLN A 1 99 ? -5.228 5.603 -7.600 1.00 97.94 99 GLN A N 1
ATOM 807 C CA . GLN A 1 99 ? -5.646 6.956 -7.229 1.00 97.94 99 GLN A CA 1
ATOM 808 C C . GLN A 1 99 ? -4.927 8.017 -8.078 1.00 97.94 99 GLN A C 1
ATOM 810 O O . GLN A 1 99 ? -5.565 8.958 -8.552 1.00 97.94 99 GLN A O 1
ATOM 815 N N . HIS A 1 100 ? -3.625 7.846 -8.335 1.00 97.62 100 HIS A N 1
ATOM 816 C CA . HIS A 1 100 ? -2.883 8.701 -9.263 1.00 97.62 100 HIS A CA 1
ATOM 817 C C . HIS A 1 100 ? -3.429 8.609 -10.689 1.00 97.62 100 HIS A C 1
ATOM 819 O O . HIS A 1 100 ? -3.668 9.641 -11.311 1.00 97.62 100 HIS A O 1
ATOM 825 N N . PHE A 1 101 ? -3.681 7.395 -11.183 1.00 96.44 101 PHE A N 1
ATOM 826 C CA . PHE A 1 101 ? -4.249 7.173 -12.514 1.00 96.44 101 PHE A CA 1
ATOM 827 C C . PHE A 1 101 ? -5.622 7.847 -12.690 1.00 96.44 101 PHE A C 1
ATOM 829 O O . PHE A 1 101 ? -5.925 8.381 -13.755 1.00 96.44 101 PHE A O 1
ATOM 836 N N . ARG A 1 102 ? -6.449 7.864 -11.636 1.00 96.50 102 ARG A N 1
ATOM 837 C CA . ARG A 1 102 ? -7.762 8.532 -11.619 1.00 96.50 102 ARG A CA 1
ATOM 838 C C . ARG A 1 102 ? -7.697 10.039 -11.338 1.00 96.50 102 ARG A C 1
ATOM 840 O O . ARG A 1 102 ? -8.728 10.703 -11.413 1.00 96.50 102 ARG A O 1
ATOM 847 N N . GLY A 1 103 ? -6.520 10.591 -11.035 1.00 95.75 103 GLY A N 1
ATOM 848 C CA . GLY A 1 103 ? -6.351 12.010 -10.707 1.00 95.75 103 GLY A CA 1
ATOM 849 C C . GLY A 1 103 ? -6.958 12.410 -9.356 1.00 95.75 103 GLY A C 1
ATOM 850 O O . GLY A 1 103 ? -7.406 13.541 -9.197 1.00 95.75 103 GLY A O 1
ATOM 851 N N . GLU A 1 104 ? -7.005 11.490 -8.390 1.00 94.94 104 GLU A N 1
ATOM 852 C CA . GLU A 1 104 ? -7.675 11.690 -7.091 1.00 94.94 104 GLU A CA 1
ATOM 853 C C . GLU A 1 104 ? -6.779 12.288 -6.006 1.00 94.94 104 GLU A C 1
ATOM 855 O O . GLU A 1 104 ? -7.266 12.651 -4.935 1.00 94.94 104 GLU A O 1
ATOM 860 N N . ILE A 1 105 ? -5.474 12.375 -6.263 1.00 94.50 105 ILE A N 1
ATOM 861 C CA . ILE A 1 105 ? -4.486 12.868 -5.303 1.00 94.50 105 ILE A CA 1
ATOM 862 C C . ILE A 1 105 ? -3.857 14.145 -5.844 1.00 94.50 105 ILE A C 1
ATOM 864 O O . ILE A 1 105 ? -3.139 14.112 -6.844 1.00 94.50 105 ILE A O 1
ATOM 868 N N . ASP A 1 106 ? -4.057 15.251 -5.131 1.00 95.31 106 ASP A N 1
ATOM 869 C CA . ASP A 1 106 ? -3.192 16.420 -5.245 1.00 95.31 106 ASP A CA 1
ATOM 870 C C . ASP A 1 106 ? -2.022 16.277 -4.265 1.00 95.31 106 ASP A C 1
ATOM 872 O O . ASP A 1 106 ? -2.161 16.486 -3.058 1.00 95.31 106 ASP A O 1
ATOM 876 N N . THR A 1 107 ? -0.844 15.934 -4.785 1.00 92.19 107 THR A N 1
ATOM 877 C CA . THR A 1 107 ? 0.366 15.733 -3.974 1.00 92.19 107 THR A CA 1
ATOM 878 C C . THR A 1 107 ? 0.889 17.017 -3.330 1.00 92.19 107 THR A C 1
ATOM 880 O O . THR A 1 107 ? 1.737 16.940 -2.445 1.00 92.19 107 THR A O 1
ATOM 883 N N . ASN A 1 108 ? 0.399 18.194 -3.737 1.00 95.50 108 ASN A N 1
ATOM 884 C CA . ASN A 1 108 ? 0.751 19.472 -3.111 1.00 95.50 108 ASN A CA 1
ATOM 885 C C . ASN A 1 108 ? -0.150 19.808 -1.912 1.00 95.50 108 ASN A C 1
ATOM 887 O O . ASN A 1 108 ? 0.127 20.757 -1.178 1.00 95.50 108 ASN A O 1
ATOM 891 N N . SER A 1 109 ? -1.215 19.034 -1.691 1.00 96.69 109 SER A N 1
ATOM 892 C CA . SER A 1 109 ? -2.161 19.228 -0.598 1.00 96.69 109 SER A CA 1
ATOM 893 C C . SER A 1 109 ? -2.009 18.123 0.439 1.00 96.69 109 SER A C 1
ATOM 895 O O . SER A 1 109 ? -2.376 16.970 0.208 1.00 96.69 109 SER A O 1
ATOM 897 N N . ARG A 1 110 ? -1.522 18.475 1.638 1.00 96.31 110 ARG A N 1
ATOM 898 C CA . ARG A 1 110 ? -1.399 17.501 2.733 1.00 96.31 110 ARG A CA 1
ATOM 899 C C . ARG A 1 110 ? -2.749 16.888 3.108 1.00 96.31 110 ARG A C 1
ATOM 901 O O . ARG A 1 110 ? -2.807 15.691 3.359 1.00 96.31 110 ARG A O 1
ATOM 908 N N . GLU A 1 111 ? -3.830 17.671 3.080 1.00 97.19 111 GLU A N 1
ATOM 909 C CA . GLU A 1 111 ? -5.183 17.145 3.304 1.00 97.19 111 GLU A CA 1
ATOM 910 C C . GLU A 1 111 ? -5.569 16.116 2.229 1.00 97.19 111 GLU A C 1
ATOM 912 O O . GLU A 1 111 ? -6.092 15.058 2.572 1.00 97.19 111 GLU A O 1
ATOM 917 N N . SER A 1 112 ? -5.265 16.378 0.949 1.00 97.69 112 SER A N 1
ATOM 918 C CA . SER A 1 112 ? -5.540 15.425 -0.137 1.00 97.69 112 SER A CA 1
ATOM 919 C C . SER A 1 112 ? -4.753 14.127 0.032 1.00 97.69 112 SER A C 1
ATOM 921 O O . SER A 1 112 ? -5.320 13.053 -0.153 1.00 97.69 112 SER A O 1
ATOM 923 N N . VAL A 1 113 ? -3.476 14.215 0.412 1.00 97.38 113 VAL A N 1
ATOM 924 C CA . VAL A 1 113 ? -2.637 13.039 0.682 1.00 97.38 113 VAL A CA 1
ATOM 925 C C . VAL A 1 113 ? -3.203 12.240 1.856 1.00 97.38 113 VAL A C 1
ATOM 927 O O . VAL A 1 113 ? -3.436 11.047 1.721 1.00 97.38 113 VAL A O 1
ATOM 930 N N . VAL A 1 114 ? -3.521 12.883 2.983 1.00 98.12 114 VAL A N 1
ATOM 931 C CA . VAL A 1 114 ? -4.082 12.196 4.162 1.00 98.12 114 VAL A CA 1
ATOM 932 C C . VAL A 1 114 ? -5.429 11.530 3.851 1.00 98.12 114 VAL A C 1
ATOM 934 O O . VAL A 1 114 ? -5.695 10.423 4.317 1.00 98.12 114 VAL A O 1
ATOM 937 N N . LEU A 1 115 ? -6.287 12.161 3.045 1.00 98.38 115 LEU A N 1
ATOM 938 C CA . LEU A 1 115 ? -7.535 11.542 2.586 1.00 98.38 115 LEU A CA 1
ATOM 939 C C . LEU A 1 115 ? -7.278 10.316 1.702 1.00 98.38 115 LEU A C 1
ATOM 941 O O . LEU A 1 115 ? -7.974 9.308 1.849 1.00 98.38 115 LEU A O 1
ATOM 945 N N . ALA A 1 116 ? -6.278 10.386 0.822 1.00 98.06 116 ALA A N 1
ATOM 946 C CA . ALA A 1 116 ? -5.880 9.264 -0.016 1.00 98.06 116 ALA A CA 1
ATOM 947 C C . ALA A 1 116 ? -5.386 8.082 0.830 1.00 98.06 116 ALA A C 1
ATOM 949 O O . ALA A 1 116 ? -5.860 6.967 0.629 1.00 98.06 116 ALA A O 1
ATOM 950 N N . GLU A 1 117 ? -4.538 8.345 1.827 1.00 98.31 117 GLU A N 1
ATOM 951 C CA . GLU A 1 117 ? -4.066 7.360 2.805 1.00 98.31 117 GLU A CA 1
ATOM 952 C C . GLU A 1 117 ? -5.226 6.702 3.563 1.00 98.31 117 GLU A C 1
ATOM 954 O O . GLU A 1 117 ? -5.309 5.478 3.654 1.00 98.31 117 GLU A O 1
ATOM 959 N N . ILE A 1 118 ? -6.186 7.490 4.063 1.00 98.69 118 ILE A N 1
ATOM 960 C CA . ILE A 1 118 ? -7.385 6.963 4.734 1.00 98.69 118 ILE A CA 1
ATOM 961 C C . ILE A 1 118 ? -8.154 6.016 3.807 1.00 98.69 118 ILE A C 1
ATOM 963 O O . ILE A 1 118 ? -8.544 4.930 4.244 1.00 98.69 118 ILE A O 1
ATOM 967 N N . ALA A 1 119 ? -8.358 6.406 2.547 1.00 98.62 119 ALA A N 1
ATOM 968 C CA . ALA A 1 119 ? -9.050 5.578 1.566 1.00 98.62 119 ALA A CA 1
ATOM 969 C C . ALA A 1 119 ? -8.295 4.264 1.303 1.00 98.62 119 ALA A C 1
ATOM 971 O O . ALA A 1 119 ? -8.918 3.201 1.280 1.00 98.62 119 ALA A O 1
ATOM 972 N N . THR A 1 120 ? -6.964 4.309 1.191 1.00 98.56 120 THR A N 1
ATOM 973 C CA . THR A 1 120 ? -6.134 3.112 1.015 1.00 98.56 120 THR A CA 1
ATOM 974 C C . THR A 1 120 ? -6.228 2.175 2.214 1.00 98.56 120 THR A C 1
ATOM 976 O O . THR A 1 120 ? -6.494 0.982 2.056 1.00 98.56 120 THR A O 1
ATOM 979 N N . GLN A 1 121 ? -6.102 2.699 3.437 1.00 98.69 121 GLN A N 1
ATOM 980 C CA . GLN A 1 121 ? -6.204 1.876 4.644 1.00 98.69 121 GLN A CA 1
ATOM 981 C C . GLN A 1 121 ? -7.616 1.278 4.803 1.00 98.69 121 GLN A C 1
ATOM 983 O O . GLN A 1 121 ? -7.759 0.129 5.222 1.00 98.69 121 GLN A O 1
ATOM 988 N N . GLN A 1 122 ? -8.675 2.007 4.427 1.00 98.81 122 GLN A N 1
ATOM 989 C CA . GLN A 1 122 ? -10.045 1.476 4.388 1.00 98.81 122 GLN A CA 1
ATOM 990 C C . GLN A 1 122 ? -10.209 0.362 3.346 1.00 98.81 122 GLN A C 1
ATOM 992 O O . GLN A 1 122 ? -10.838 -0.655 3.647 1.00 98.81 122 GLN A O 1
ATOM 997 N N . TYR A 1 123 ? -9.616 0.519 2.161 1.00 98.75 123 TYR A N 1
ATOM 998 C CA . TYR A 1 123 ? -9.591 -0.513 1.127 1.00 98.75 123 TYR A CA 1
ATOM 999 C C . TYR A 1 123 ? -8.904 -1.793 1.622 1.00 98.75 123 TYR A C 1
ATOM 1001 O O . TYR A 1 123 ? -9.484 -2.872 1.534 1.00 98.75 123 TYR A O 1
ATOM 1009 N N . LEU A 1 124 ? -7.722 -1.696 2.240 1.00 98.62 124 LEU A N 1
ATOM 1010 C CA . LEU A 1 124 ? -7.027 -2.867 2.794 1.00 98.62 124 LEU A CA 1
ATOM 1011 C C . LEU A 1 124 ? -7.891 -3.633 3.811 1.00 98.62 124 LEU A C 1
ATOM 1013 O O . LEU A 1 124 ? -7.911 -4.869 3.824 1.00 98.62 124 LEU A O 1
ATOM 1017 N N . LEU A 1 125 ? -8.639 -2.916 4.655 1.00 98.62 125 LEU A N 1
ATOM 1018 C CA . LEU A 1 125 ? -9.566 -3.537 5.603 1.00 98.62 125 LEU A CA 1
ATOM 1019 C C . LEU A 1 125 ? -10.747 -4.215 4.900 1.00 98.62 125 LEU A C 1
ATOM 1021 O O . LEU A 1 125 ? -11.134 -5.309 5.312 1.00 98.62 125 LEU A O 1
ATOM 1025 N N . SER A 1 126 ? -11.300 -3.612 3.844 1.00 98.56 126 SER A N 1
ATOM 1026 C CA . SER A 1 126 ? -12.449 -4.176 3.125 1.00 98.56 126 SER A CA 1
ATOM 1027 C C . SER A 1 126 ? -12.097 -5.446 2.347 1.00 98.56 126 SER A C 1
ATOM 1029 O O . SER A 1 126 ? -12.919 -6.355 2.267 1.00 98.56 126 SER A O 1
ATOM 1031 N N . VAL A 1 127 ? -10.860 -5.561 1.856 1.00 98.31 127 VAL A N 1
ATOM 1032 C CA . VAL A 1 127 ? -10.396 -6.723 1.078 1.00 98.31 127 VAL A CA 1
ATOM 1033 C C . VAL A 1 127 ? -9.585 -7.736 1.900 1.00 98.31 127 VAL A C 1
ATOM 1035 O O . VAL A 1 127 ? -8.984 -8.670 1.362 1.00 98.31 127 VAL A O 1
ATOM 1038 N N . THR A 1 128 ? -9.570 -7.586 3.230 1.00 97.00 128 THR A N 1
ATOM 1039 C CA . THR A 1 128 ? -8.784 -8.432 4.144 1.00 97.00 128 THR A CA 1
ATOM 1040 C C . THR A 1 128 ? -9.085 -9.923 3.982 1.00 97.00 128 THR A C 1
ATOM 1042 O O . THR A 1 128 ? -8.152 -10.729 3.964 1.00 97.00 128 THR A O 1
ATOM 1045 N N . GLU A 1 129 ? -10.358 -10.308 3.859 1.00 96.12 129 GLU A N 1
ATOM 1046 C CA . GLU A 1 129 ? -10.747 -11.715 3.695 1.00 96.12 129 GLU A CA 1
ATOM 1047 C C . GLU A 1 129 ? -10.403 -12.245 2.300 1.00 96.12 129 GLU A C 1
ATOM 1049 O O . GLU A 1 129 ? -9.795 -13.310 2.188 1.00 96.12 129 GLU A O 1
ATOM 1054 N N . GLU A 1 130 ? -10.706 -11.469 1.255 1.00 97.38 130 GLU A N 1
ATOM 1055 C CA . GLU A 1 130 ? -10.455 -11.815 -0.150 1.00 97.38 130 GLU A CA 1
ATOM 1056 C C . GLU A 1 130 ? -8.974 -12.122 -0.404 1.00 97.38 130 GLU A C 1
ATOM 1058 O O . GLU A 1 130 ? -8.615 -13.149 -0.987 1.00 97.38 130 GLU A O 1
ATOM 1063 N N . TYR A 1 131 ? -8.094 -11.258 0.098 1.00 95.75 131 TYR A N 1
ATOM 1064 C CA . TYR A 1 131 ? -6.653 -11.419 -0.053 1.00 95.75 131 TYR A CA 1
ATOM 1065 C C . TYR A 1 131 ? -6.014 -12.178 1.115 1.00 95.75 131 TYR A C 1
ATOM 1067 O O . TYR A 1 131 ? -4.813 -12.450 1.091 1.00 95.75 131 TYR A O 1
ATOM 1075 N N . GLY A 1 132 ? -6.768 -12.588 2.133 1.00 94.19 132 GLY A N 1
ATOM 1076 C CA . GLY A 1 132 ? -6.223 -13.293 3.294 1.00 94.19 132 GLY A CA 1
ATOM 1077 C C . GLY A 1 132 ? -5.093 -12.518 3.983 1.00 94.19 132 GLY A C 1
ATOM 1078 O O . GLY A 1 132 ? -4.039 -13.096 4.278 1.00 94.19 132 GLY A O 1
ATOM 1079 N N . ILE A 1 133 ? -5.295 -11.215 4.199 1.00 95.00 133 ILE A N 1
ATOM 1080 C CA . ILE A 1 133 ? -4.326 -10.331 4.854 1.00 95.00 133 ILE A CA 1
ATOM 1081 C C . ILE A 1 133 ? -4.109 -10.811 6.303 1.00 95.00 133 ILE A C 1
ATOM 1083 O O . ILE A 1 133 ? -5.072 -11.001 7.055 1.00 95.00 133 ILE A O 1
ATOM 1087 N N . PRO A 1 134 ? -2.859 -11.063 6.738 1.0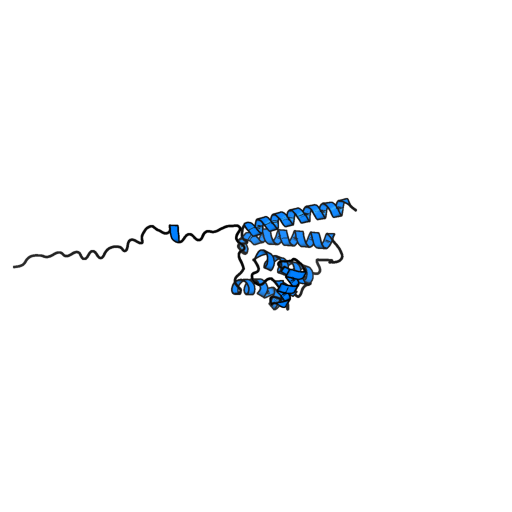0 94.00 134 PRO A N 1
ATOM 1088 C CA . PRO A 1 134 ? -2.583 -11.526 8.094 1.00 94.00 134 PRO A CA 1
ATOM 1089 C C . PRO A 1 134 ? -3.070 -10.554 9.174 1.00 94.00 134 PRO A C 1
ATOM 1091 O O . PRO A 1 134 ? -2.907 -9.344 9.065 1.00 94.00 134 PRO A O 1
ATOM 1094 N N . LYS A 1 135 ? -3.572 -11.089 10.296 1.00 92.81 135 LYS A N 1
ATOM 1095 C CA . LYS A 1 135 ? -4.068 -10.284 11.432 1.00 92.81 135 LYS A CA 1
ATOM 1096 C C . LYS A 1 135 ? -3.059 -9.254 11.957 1.00 92.81 135 LYS A C 1
ATOM 1098 O O . LYS A 1 135 ? -3.474 -8.240 12.505 1.00 92.81 135 LYS A O 1
ATOM 1103 N N . SER A 1 136 ? -1.756 -9.522 11.859 1.00 92.75 136 SER A N 1
ATOM 1104 C CA . SER A 1 136 ? -0.723 -8.552 12.234 1.00 92.75 136 SER A CA 1
ATOM 1105 C C . SER A 1 136 ? -0.702 -7.333 11.321 1.00 92.75 136 SER A C 1
ATOM 1107 O O . SER A 1 136 ? -0.577 -6.225 11.827 1.00 92.75 136 SER A O 1
ATOM 1109 N N . GLU A 1 137 ? -0.861 -7.539 10.014 1.00 95.06 137 GLU A N 1
ATOM 1110 C CA . GLU A 1 137 ? -0.919 -6.476 9.005 1.00 95.06 137 GLU A CA 1
ATOM 1111 C C . GLU A 1 137 ? -2.221 -5.685 9.178 1.00 95.06 137 GLU A C 1
ATOM 1113 O O . GLU A 1 137 ? -2.173 -4.474 9.337 1.00 95.06 137 GLU A O 1
ATOM 1118 N N . VAL A 1 138 ? -3.362 -6.364 9.369 1.00 96.31 138 VAL A N 1
ATOM 1119 C CA . VAL A 1 138 ? -4.653 -5.714 9.690 1.00 96.31 138 VAL A CA 1
ATOM 1120 C C . VAL A 1 138 ? -4.550 -4.794 10.914 1.00 96.31 138 VAL A C 1
ATOM 1122 O O . VAL A 1 138 ? -5.082 -3.686 10.913 1.00 96.31 138 VAL A O 1
ATOM 1125 N N . LYS A 1 139 ? -3.848 -5.217 11.975 1.00 96.31 139 LYS A N 1
ATOM 1126 C CA . LYS A 1 139 ? -3.625 -4.373 13.163 1.00 96.31 139 LYS A CA 1
ATOM 1127 C C . LYS A 1 139 ? -2.777 -3.137 12.852 1.00 96.31 139 LYS A C 1
ATOM 1129 O O . LYS A 1 139 ? -3.016 -2.088 13.449 1.00 96.31 139 LYS A O 1
ATOM 1134 N N . GLN A 1 140 ? -1.788 -3.258 11.967 1.00 95.44 140 GLN A N 1
ATOM 1135 C CA . GLN A 1 140 ? -0.970 -2.126 11.524 1.00 95.44 140 GLN A CA 1
ATOM 1136 C C . GLN A 1 140 ? -1.810 -1.158 10.685 1.00 95.44 140 GLN A C 1
ATOM 1138 O O . GLN A 1 140 ? -1.855 0.020 11.029 1.00 95.44 140 GLN A O 1
ATOM 1143 N N . THR A 1 141 ? -2.584 -1.662 9.721 1.00 97.75 141 THR A N 1
ATOM 1144 C CA . THR A 1 141 ? -3.555 -0.893 8.922 1.00 97.75 141 THR A CA 1
ATOM 1145 C C . THR A 1 141 ? -4.551 -0.135 9.807 1.00 97.75 141 THR A C 1
ATOM 1147 O O . THR A 1 141 ? -4.750 1.064 9.649 1.00 97.75 141 THR A O 1
ATOM 1150 N N . GLN A 1 142 ? -5.128 -0.780 10.829 1.00 98.50 142 GLN A N 1
ATOM 1151 C CA . GLN A 1 142 ? -6.032 -0.115 11.782 1.00 98.50 142 GLN A CA 1
ATOM 1152 C C . GLN A 1 142 ? -5.344 0.994 12.588 1.00 98.50 142 GLN A C 1
ATOM 1154 O O . GLN A 1 142 ? -5.975 1.998 12.928 1.00 98.50 142 GLN A O 1
ATOM 1159 N N . LYS A 1 143 ? -4.069 0.808 12.944 1.00 98.25 143 LYS A N 1
ATOM 1160 C CA . LYS A 1 143 ? -3.284 1.825 13.651 1.00 98.25 143 LYS A CA 1
ATOM 1161 C C . LYS A 1 143 ? -2.975 3.008 12.730 1.00 98.25 143 LYS A C 1
ATOM 1163 O O . LYS A 1 143 ? -3.144 4.143 13.169 1.00 98.25 143 LYS A O 1
ATOM 1168 N N . ALA A 1 144 ? -2.571 2.742 11.488 1.00 97.31 144 ALA A N 1
ATOM 1169 C CA . ALA A 1 144 ? -2.309 3.757 10.471 1.00 97.31 144 ALA A CA 1
ATOM 1170 C C . ALA A 1 144 ? -3.574 4.570 10.165 1.00 97.31 144 ALA A C 1
ATOM 1172 O O . ALA A 1 144 ? -3.557 5.791 10.284 1.00 97.31 144 ALA A O 1
ATOM 1173 N N . LEU A 1 145 ? -4.707 3.900 9.924 1.00 98.56 145 LEU A N 1
ATOM 1174 C CA . LEU A 1 145 ? -6.002 4.545 9.691 1.00 98.56 145 LEU A CA 1
ATOM 1175 C C . LEU A 1 145 ? -6.366 5.532 10.809 1.00 98.56 145 LEU A C 1
ATOM 1177 O O . LEU A 1 145 ? -6.729 6.672 10.533 1.00 98.56 145 LEU A O 1
ATOM 1181 N N . LYS A 1 146 ? -6.224 5.124 12.077 1.00 98.56 146 LYS A N 1
ATOM 1182 C CA . LYS A 1 146 ? -6.485 6.010 13.225 1.00 98.56 146 LYS A CA 1
ATOM 1183 C C . LYS A 1 146 ? -5.532 7.204 13.276 1.00 98.56 146 LYS A C 1
ATOM 1185 O O . LYS A 1 146 ? -5.950 8.290 13.668 1.00 98.56 146 LYS A O 1
ATOM 1190 N N . ALA A 1 147 ? -4.262 7.007 12.922 1.00 98.38 147 ALA A N 1
ATOM 1191 C CA . ALA A 1 147 ? -3.277 8.083 12.893 1.00 98.38 147 ALA A CA 1
ATOM 1192 C C . ALA A 1 147 ? -3.631 9.125 11.823 1.00 98.38 147 ALA A C 1
ATOM 1194 O O . ALA A 1 147 ? -3.707 10.308 12.145 1.00 98.38 147 ALA A O 1
ATOM 1195 N N . TYR A 1 148 ? -3.955 8.686 10.606 1.00 98.38 148 TYR A N 1
ATOM 1196 C CA . TYR A 1 148 ? -4.355 9.584 9.523 1.00 98.38 148 TYR A CA 1
ATOM 1197 C C . TYR A 1 148 ? -5.686 10.291 9.791 1.00 98.38 148 TYR A C 1
ATOM 1199 O O . TYR A 1 148 ? -5.815 11.480 9.519 1.00 98.38 148 TYR A O 1
ATOM 1207 N N . GLN A 1 149 ? -6.664 9.610 10.395 1.00 98.44 149 GLN A N 1
ATOM 1208 C CA . GLN A 1 149 ? -7.915 10.249 10.824 1.00 98.44 149 GLN A CA 1
ATOM 1209 C C . GLN A 1 149 ? -7.668 11.380 11.829 1.00 98.44 149 GLN A C 1
ATOM 1211 O O . GLN A 1 149 ? -8.262 12.450 11.705 1.00 98.44 149 GLN A O 1
ATOM 1216 N N . LYS A 1 150 ? -6.768 11.163 12.794 1.00 98.19 150 LYS A N 1
ATOM 1217 C CA . LYS A 1 150 ? -6.376 12.192 13.763 1.00 98.19 150 LYS A CA 1
ATOM 1218 C C . LYS A 1 150 ? -5.633 13.351 13.096 1.00 98.19 150 LYS A C 1
ATOM 1220 O O . LYS A 1 150 ? -5.844 14.503 13.459 1.00 98.19 150 LYS A O 1
ATOM 1225 N N . GLU A 1 151 ? -4.761 13.056 12.138 1.00 97.69 151 GLU A N 1
ATOM 1226 C CA . GLU A 1 151 ? -4.055 14.085 11.376 1.00 97.69 151 GLU A CA 1
ATOM 1227 C C . GLU A 1 151 ? -5.027 14.956 10.569 1.00 97.69 151 GLU A C 1
ATOM 1229 O O . GLU A 1 151 ? -4.939 16.181 10.621 1.00 97.69 151 GLU A O 1
ATOM 1234 N N . LEU A 1 152 ? -6.001 14.340 9.891 1.00 97.81 152 LEU A N 1
ATOM 1235 C CA . LEU A 1 152 ? -7.036 15.050 9.141 1.00 97.81 152 LEU A CA 1
ATOM 1236 C C . LEU A 1 152 ? -7.853 15.995 10.032 1.00 97.81 152 LEU A C 1
ATOM 1238 O O . LEU A 1 152 ? -8.170 17.109 9.621 1.00 97.81 152 LEU A O 1
ATOM 1242 N N . GLU A 1 153 ? -8.202 15.555 11.242 1.00 97.25 153 GLU A N 1
ATOM 1243 C CA . GLU A 1 153 ? -8.886 16.395 12.229 1.00 97.25 153 GLU A CA 1
ATOM 1244 C C . GLU A 1 153 ? -8.030 17.611 12.616 1.00 97.25 153 GLU A C 1
ATOM 1246 O O . GLU A 1 153 ? -8.533 18.733 12.618 1.00 97.25 153 GLU A O 1
ATOM 1251 N N . GLY A 1 154 ? -6.731 17.413 12.863 1.00 97.19 154 GLY A N 1
ATOM 1252 C CA . GLY A 1 154 ? -5.788 18.504 13.134 1.00 97.19 154 GLY A CA 1
ATOM 1253 C C . GLY A 1 154 ? -5.739 19.533 12.002 1.00 97.19 154 GLY A C 1
ATOM 1254 O O . GLY A 1 154 ? -5.976 20.714 12.237 1.00 97.19 154 GLY A O 1
ATOM 1255 N N . LEU A 1 155 ? -5.555 19.074 10.760 1.00 95.38 155 LEU A N 1
ATOM 1256 C CA . LEU A 1 155 ? -5.504 19.937 9.570 1.00 95.38 155 LEU A CA 1
ATOM 1257 C C . LEU A 1 155 ? -6.782 20.760 9.357 1.00 95.38 155 LEU A C 1
ATOM 1259 O O . LEU A 1 155 ? -6.732 21.841 8.774 1.00 95.38 155 LEU A O 1
ATOM 1263 N N . ARG A 1 156 ? -7.937 20.242 9.786 1.00 92.81 156 ARG A N 1
ATOM 1264 C CA . ARG A 1 156 ? -9.231 20.929 9.665 1.00 92.81 156 ARG A CA 1
ATOM 1265 C C . ARG A 1 156 ? -9.499 21.913 10.795 1.00 92.81 156 ARG A C 1
ATOM 1267 O O . ARG A 1 156 ? -10.211 22.881 10.564 1.00 92.81 156 ARG A O 1
ATOM 1274 N N . ASN A 1 157 ? -8.938 21.674 11.977 1.00 89.69 157 ASN A N 1
ATOM 1275 C CA . ASN A 1 157 ? -9.071 22.563 13.131 1.00 89.69 157 ASN A CA 1
ATOM 1276 C C . ASN A 1 157 ? -8.082 23.744 13.097 1.00 89.69 157 ASN A C 1
ATOM 1278 O O . ASN A 1 157 ? -8.271 24.713 13.824 1.00 89.69 157 ASN A O 1
ATOM 1282 N N . GLU A 1 158 ? -7.028 23.658 12.282 1.00 76.75 158 GLU A N 1
ATOM 1283 C CA . GLU A 1 158 ? -6.044 24.730 12.058 1.00 76.75 158 GLU A CA 1
ATOM 1284 C C . GLU A 1 158 ? -6.457 25.731 10.955 1.00 76.75 158 GLU A C 1
ATOM 1286 O O . GLU A 1 158 ? -5.750 26.716 10.733 1.00 76.75 158 GLU A O 1
ATOM 1291 N N . LYS A 1 159 ? -7.583 25.486 10.26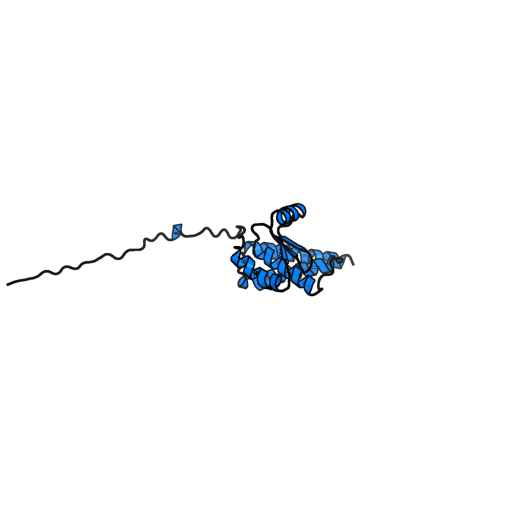9 1.00 57.06 159 LYS A N 1
ATOM 1292 C CA . LYS A 1 159 ? -8.180 26.373 9.254 1.00 57.06 159 LYS A CA 1
ATOM 1293 C C . LYS A 1 159 ? -9.195 27.331 9.870 1.00 57.06 159 LYS A C 1
ATOM 1295 O O . LYS A 1 159 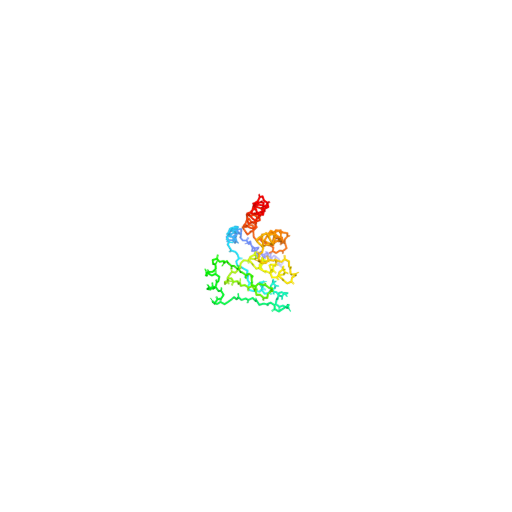? -9.229 28.492 9.406 1.00 57.06 159 LYS A O 1
#

Secondary structure (DSSP, 8-state):
-----------------S-TTTT-----TTS--PPPHHHHHHHTHHHHHTT-EEE-SHHHHHHHHHHT-SEEEETTTEEEE-SS--HHHHHHHHHHHHHHHTT---TT-HHHHHHHHHHHHHHHHHTTTTTT--HHHHHHHHHHHHHHHHHHHHHHHT-

Radius of gyration: 25.84 Å; chains: 1; bounding box: 32×114×36 Å

Sequence (159 aa):
MDESDERLDNTSDKVYNEDVNGLKRNKNPNKRRPVPIVRQNRLTRLFRERGGKVWQDEEAFAYLDLQGADAICLGQDIIVLQRKPIISEILEELYHADQHFRGEIDTNSRESVVLAEIATQQYLLSVTEEYGIPKSEVKQTQKALKAYQKELEGLRNEK